Protein AF-A0A960H5E1-F1 (afdb_monomer_lite)

Secondary structure (DSSP, 8-state):
--EEEEEEEEE-SS-EEEEEEEEEETTS-EEE-

Structure (mmCIF, N/CA/C/O backbone):
data_AF-A0A960H5E1-F1
#
_entry.id   AF-A0A960H5E1-F1
#
loop_
_atom_site.group_PDB
_atom_site.id
_atom_site.type_symbol
_atom_site.label_atom_id
_atom_site.label_alt_id
_atom_site.label_comp_id
_atom_site.label_asym_id
_atom_site.label_entity_id
_atom_site.label_seq_id
_atom_site.pdbx_PDB_ins_code
_atom_site.Cartn_x
_atom_site.Cartn_y
_atom_site.Cartn_z
_atom_site.occupancy
_atom_site.B_iso_or_equiv
_atom_site.auth_seq_id
_atom_site.auth_comp_id
_atom_site.auth_asym_id
_atom_site.auth_atom_id
_atom_site.pdbx_PDB_model_num
ATOM 1 N N . MET A 1 1 ? -16.598 5.782 7.622 1.00 84.88 1 MET A N 1
ATOM 2 C CA . MET A 1 1 ? -15.462 4.856 7.518 1.00 84.88 1 MET A CA 1
ATOM 3 C C . MET A 1 1 ? -14.337 5.504 6.743 1.00 84.88 1 MET A C 1
ATOM 5 O O . MET A 1 1 ? -14.397 5.572 5.520 1.00 84.88 1 MET A O 1
ATOM 9 N N . ARG A 1 2 ? -13.371 6.069 7.470 1.00 96.31 2 ARG A N 1
ATOM 10 C CA . ARG A 1 2 ? -12.141 6.660 6.930 1.00 96.31 2 ARG A CA 1
ATOM 11 C C . ARG A 1 2 ? -11.029 5.616 6.894 1.00 96.31 2 ARG A C 1
ATOM 13 O O . ARG A 1 2 ? -10.965 4.757 7.771 1.00 96.31 2 ARG A O 1
ATOM 20 N N . PHE A 1 3 ? -10.161 5.738 5.898 1.00 98.12 3 PHE A N 1
ATOM 21 C CA . PHE A 1 3 ? -8.917 4.989 5.782 1.00 98.12 3 PHE A CA 1
ATOM 22 C C . PHE A 1 3 ? -7.782 5.989 5.599 1.00 98.12 3 PHE A C 1
ATOM 24 O O . PHE A 1 3 ? -7.914 6.945 4.834 1.00 98.12 3 PHE A O 1
ATOM 31 N N . PHE A 1 4 ? -6.694 5.765 6.316 1.00 98.62 4 PHE A N 1
ATOM 32 C CA . PHE A 1 4 ? -5.453 6.513 6.219 1.00 98.62 4 PHE A CA 1
ATOM 33 C C . PHE A 1 4 ? -4.417 5.566 5.640 1.00 98.62 4 PHE A C 1
ATOM 35 O O . PHE A 1 4 ? -4.350 4.411 6.057 1.00 98.62 4 PHE A O 1
ATOM 42 N N . TYR A 1 5 ? -3.664 6.020 4.649 1.00 98.56 5 TYR A N 1
ATOM 43 C CA . TYR A 1 5 ? -2.704 5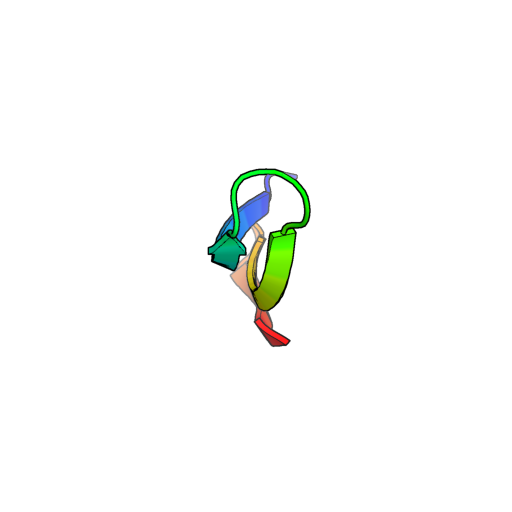.172 3.966 1.00 98.56 5 TYR A CA 1
ATOM 44 C C . TYR A 1 5 ? -1.443 5.944 3.616 1.00 98.56 5 TYR A C 1
ATOM 46 O O . TYR A 1 5 ? -1.473 7.168 3.486 1.00 98.56 5 TYR A O 1
ATOM 54 N N . ASP A 1 6 ? -0.366 5.189 3.470 1.00 98.69 6 ASP A N 1
ATOM 55 C CA . ASP A 1 6 ? 0.943 5.657 3.045 1.00 98.69 6 ASP A CA 1
ATOM 56 C C . ASP A 1 6 ? 1.556 4.626 2.092 1.00 98.69 6 ASP A C 1
ATOM 58 O O . ASP A 1 6 ? 1.223 3.436 2.155 1.00 98.69 6 ASP A O 1
ATOM 62 N N . THR A 1 7 ? 2.398 5.083 1.170 1.00 98.81 7 THR A N 1
ATOM 63 C CA . THR A 1 7 ? 3.001 4.227 0.143 1.00 98.81 7 THR A CA 1
ATOM 64 C C . THR A 1 7 ? 4.460 4.566 -0.047 1.00 98.81 7 THR A C 1
ATOM 66 O O . THR A 1 7 ? 4.799 5.732 -0.230 1.00 98.81 7 THR A O 1
ATOM 69 N N . GLU A 1 8 ? 5.275 3.531 -0.173 1.00 98.81 8 GLU A N 1
ATOM 70 C CA . GLU A 1 8 ? 6.665 3.658 -0.591 1.00 98.81 8 GLU A CA 1
ATOM 71 C C . GLU A 1 8 ? 6.802 3.181 -2.034 1.00 98.81 8 GLU A C 1
ATOM 73 O O . GLU A 1 8 ? 6.277 2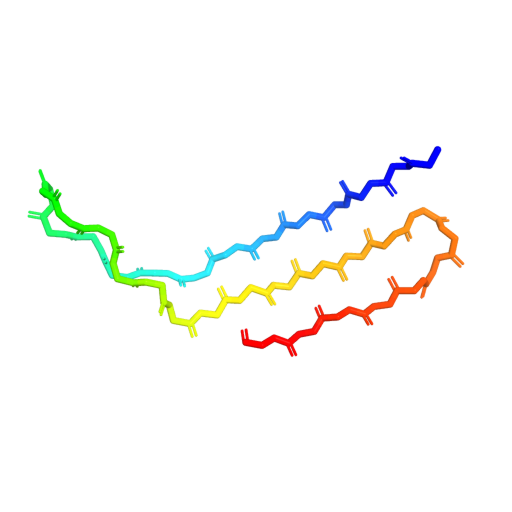.125 -2.409 1.00 98.81 8 GLU A O 1
ATOM 78 N N . PHE A 1 9 ? 7.502 3.951 -2.861 1.00 98.75 9 PHE A N 1
ATOM 79 C CA . PHE A 1 9 ? 7.653 3.661 -4.283 1.00 98.75 9 PHE A CA 1
ATOM 80 C C . PHE A 1 9 ? 8.947 4.233 -4.857 1.00 98.75 9 PHE A C 1
ATOM 82 O O . PHE A 1 9 ? 9.533 5.174 -4.323 1.00 98.75 9 PHE A O 1
ATOM 89 N N . ILE A 1 10 ? 9.372 3.672 -5.988 1.00 98.69 10 ILE A N 1
ATOM 90 C CA . ILE A 1 10 ? 10.433 4.247 -6.815 1.00 98.69 10 ILE A CA 1
ATOM 91 C C . ILE A 1 10 ? 9.767 5.020 -7.949 1.00 98.69 10 ILE A C 1
ATOM 93 O O . ILE A 1 10 ? 8.990 4.457 -8.716 1.00 98.69 10 ILE A O 1
ATOM 97 N N . ASP A 1 11 ? 10.094 6.304 -8.064 1.00 98.31 11 ASP A N 1
ATOM 98 C CA . ASP A 1 11 ? 9.629 7.166 -9.150 1.00 98.31 11 ASP A CA 1
ATOM 99 C C . ASP A 1 11 ? 10.797 7.528 -10.074 1.00 98.31 11 ASP A C 1
ATOM 101 O O . ASP A 1 11 ? 11.837 8.024 -9.634 1.00 98.31 11 ASP A O 1
ATOM 105 N N . ASN A 1 12 ? 10.623 7.280 -11.373 1.00 97.75 12 ASN A N 1
ATOM 106 C CA . ASN A 1 12 ? 11.585 7.665 -12.408 1.00 97.75 12 ASN A CA 1
ATOM 107 C C . ASN A 1 12 ? 11.120 8.856 -13.273 1.00 97.75 12 ASN A C 1
ATOM 109 O O . ASN A 1 12 ? 11.725 9.147 -14.308 1.00 97.75 12 ASN A O 1
ATOM 113 N N . GLY A 1 13 ? 10.039 9.532 -12.883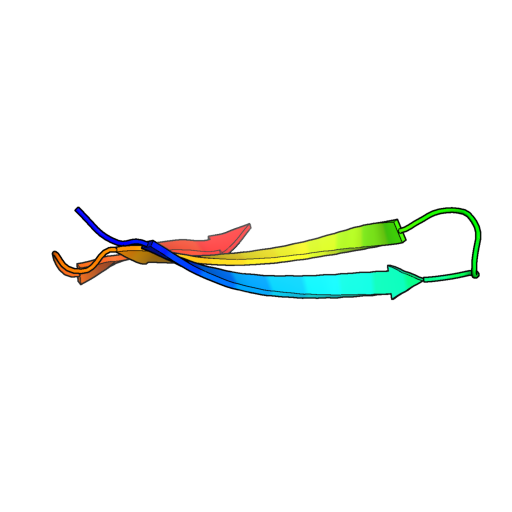 1.00 98.06 13 GLY A N 1
ATOM 114 C CA . GLY A 1 13 ? 9.408 10.635 -13.608 1.00 98.06 13 GLY A CA 1
ATOM 115 C C . GLY A 1 13 ? 8.480 10.193 -14.746 1.00 98.06 13 GLY A C 1
ATOM 116 O O . GLY A 1 13 ? 8.006 11.038 -15.508 1.00 98.06 13 GLY A O 1
ATOM 117 N N . ARG A 1 14 ? 8.239 8.883 -14.907 1.00 97.69 14 ARG A N 1
ATOM 118 C CA . ARG A 1 14 ? 7.321 8.301 -15.908 1.00 97.69 14 ARG A CA 1
ATOM 119 C C . ARG A 1 14 ? 6.487 7.146 -15.363 1.00 97.69 14 ARG A C 1
ATOM 121 O O . ARG A 1 14 ? 5.323 7.022 -15.732 1.00 97.69 14 ARG A O 1
ATOM 128 N N . ILE A 1 15 ? 7.095 6.291 -14.548 1.00 98.19 15 ILE A N 1
ATOM 129 C CA . ILE A 1 15 ? 6.482 5.128 -13.907 1.00 98.19 15 ILE A CA 1
ATOM 130 C C . ILE A 1 15 ? 6.739 5.237 -12.407 1.00 98.19 15 ILE A C 1
ATOM 132 O O . ILE A 1 15 ? 7.851 5.571 -11.994 1.00 98.19 15 ILE A O 1
ATOM 136 N N . ILE A 1 16 ? 5.703 4.933 -11.627 1.00 98.56 16 ILE A N 1
ATOM 137 C CA . ILE A 1 16 ? 5.778 4.755 -10.181 1.00 98.56 16 ILE A CA 1
ATOM 138 C C . ILE A 1 16 ? 5.713 3.250 -9.911 1.00 98.56 16 ILE A C 1
ATOM 140 O O . ILE A 1 16 ? 4.657 2.637 -10.082 1.00 98.56 16 ILE A O 1
ATOM 144 N N . ASP A 1 17 ? 6.840 2.667 -9.511 1.00 98.56 17 ASP A N 1
ATOM 145 C CA . ASP A 1 17 ? 6.940 1.259 -9.129 1.00 98.56 17 ASP A CA 1
ATOM 146 C C . ASP A 1 17 ? 6.676 1.133 -7.623 1.00 98.56 17 ASP A C 1
ATOM 148 O O . ASP A 1 17 ? 7.511 1.506 -6.793 1.00 98.56 17 ASP A O 1
ATOM 152 N N . LEU A 1 18 ? 5.484 0.642 -7.270 1.00 98.56 18 LEU A N 1
ATOM 153 C CA . LEU A 1 18 ? 5.058 0.472 -5.880 1.00 98.56 18 LEU A CA 1
ATOM 154 C C . LEU A 1 18 ? 5.921 -0.583 -5.179 1.00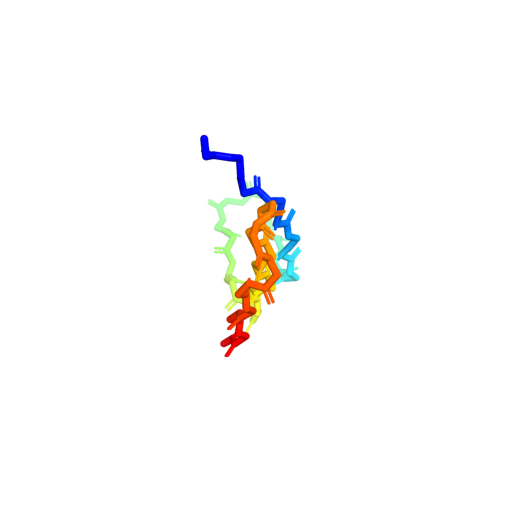 98.56 18 LEU A C 1
ATOM 156 O O . LEU A 1 18 ? 5.999 -1.723 -5.635 1.00 98.56 18 LEU A O 1
ATOM 160 N N . ILE A 1 19 ? 6.526 -0.203 -4.053 1.00 98.50 19 ILE A N 1
ATOM 161 C CA . ILE A 1 19 ? 7.249 -1.129 -3.178 1.00 98.50 19 ILE A CA 1
ATOM 162 C C . ILE A 1 19 ? 6.310 -1.663 -2.104 1.00 98.50 19 ILE A C 1
ATOM 164 O O . ILE A 1 19 ? 6.246 -2.872 -1.916 1.00 98.50 19 ILE A O 1
ATOM 168 N N . SER A 1 20 ? 5.617 -0.772 -1.389 1.00 98.69 20 SER A N 1
ATOM 169 C CA . SER A 1 20 ? 4.699 -1.175 -0.322 1.00 98.69 20 SER A CA 1
ATOM 170 C C . SER A 1 20 ? 3.576 -0.170 -0.089 1.00 98.69 20 SER A C 1
ATOM 172 O O . SER A 1 20 ? 3.688 1.006 -0.447 1.00 98.69 20 SER A O 1
ATOM 174 N N . ILE A 1 21 ? 2.497 -0.644 0.529 1.00 98.81 21 ILE A N 1
ATOM 175 C CA . ILE A 1 21 ? 1.359 0.153 0.978 1.00 98.81 21 ILE A CA 1
ATOM 176 C C . ILE A 1 21 ? 0.944 -0.250 2.395 1.00 98.81 21 ILE A C 1
ATOM 178 O O . ILE A 1 21 ? 0.693 -1.419 2.688 1.00 98.81 21 ILE A O 1
ATOM 182 N N . GLY A 1 22 ? 0.818 0.747 3.268 1.00 98.75 22 GLY A N 1
ATOM 183 C CA . GLY A 1 22 ? 0.204 0.608 4.585 1.00 98.75 22 GLY A CA 1
ATOM 184 C C . GLY A 1 22 ? -1.170 1.263 4.602 1.00 98.75 22 GLY A C 1
ATOM 185 O O . GLY A 1 22 ? -1.327 2.378 4.109 1.00 98.75 22 GLY A O 1
ATOM 186 N N . VAL A 1 23 ? -2.171 0.593 5.175 1.00 98.81 23 VAL A N 1
ATOM 187 C CA . VAL A 1 23 ? -3.530 1.132 5.331 1.00 98.81 23 VAL A CA 1
ATOM 188 C C . VAL A 1 23 ? -4.034 0.891 6.749 1.00 98.81 23 VAL A C 1
ATOM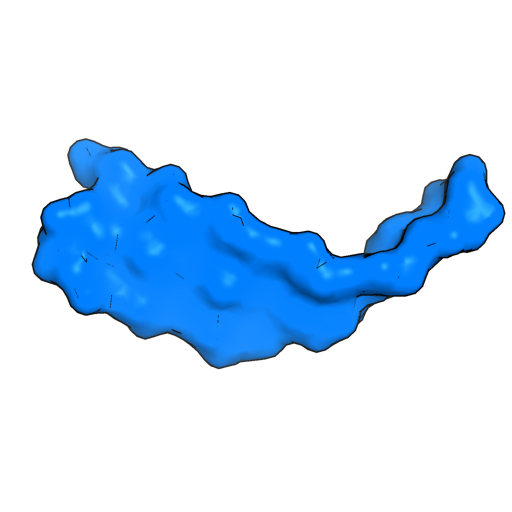 190 O O . VAL A 1 23 ? -3.996 -0.235 7.241 1.00 98.81 23 VAL A O 1
ATOM 193 N N . VAL A 1 24 ? -4.583 1.935 7.369 1.00 98.69 24 VAL A N 1
ATOM 194 C CA . VAL A 1 24 ? -5.242 1.887 8.679 1.00 98.69 24 VAL A CA 1
ATOM 195 C C . VAL A 1 24 ? -6.651 2.465 8.565 1.00 98.69 24 VAL A C 1
ATOM 197 O O . VAL A 1 24 ? -6.851 3.590 8.102 1.00 98.69 24 VAL A O 1
ATOM 200 N N . ALA A 1 25 ? -7.653 1.697 8.977 1.00 98.62 25 ALA A N 1
ATOM 201 C CA . ALA A 1 25 ? -9.039 2.145 9.054 1.00 98.62 25 ALA A CA 1
ATOM 202 C C . ALA A 1 25 ? -9.320 2.876 10.379 1.00 98.62 25 ALA A C 1
ATOM 204 O O . ALA A 1 25 ? -8.707 2.581 11.400 1.00 98.62 25 ALA A O 1
ATOM 205 N N . GLU A 1 26 ? -10.304 3.783 10.403 1.00 98.44 26 GLU A N 1
ATOM 206 C CA . GLU A 1 26 ? -10.704 4.481 11.644 1.00 98.44 26 GLU A CA 1
ATOM 207 C C . GLU A 1 26 ? -11.239 3.545 12.745 1.00 98.44 26 GLU A C 1
ATOM 209 O O . GLU A 1 26 ? -11.298 3.939 13.905 1.00 98.44 26 GLU A O 1
ATOM 214 N N . ASP A 1 27 ? -11.618 2.314 12.384 1.00 97.94 27 ASP A N 1
ATOM 215 C CA . ASP A 1 27 ? -12.054 1.252 13.299 1.00 97.94 27 ASP A CA 1
ATOM 216 C C . ASP A 1 27 ? -10.901 0.355 13.799 1.00 97.94 27 ASP A C 1
ATOM 218 O O . ASP A 1 27 ? -11.146 -0.599 14.536 1.00 97.94 27 ASP A O 1
ATOM 222 N N . GLY A 1 28 ? -9.655 0.659 13.419 1.00 97.50 28 GLY A N 1
ATOM 223 C CA . GLY A 1 28 ? -8.448 -0.031 13.878 1.00 97.50 28 GLY A CA 1
ATOM 224 C C . GLY A 1 28 ? -8.022 -1.245 13.048 1.00 97.50 28 GLY A C 1
ATOM 225 O O . GLY A 1 28 ? -7.059 -1.907 13.419 1.00 97.50 28 GLY A O 1
ATOM 226 N N . ARG A 1 29 ? -8.693 -1.569 11.932 1.00 98.44 29 ARG A N 1
ATOM 227 C CA . ARG A 1 29 ? -8.188 -2.597 11.000 1.00 98.44 29 ARG A CA 1
ATOM 228 C C . ARG A 1 29 ? -6.936 -2.105 10.273 1.00 98.44 29 ARG A C 1
ATOM 230 O O . ARG A 1 29 ? -6.915 -0.974 9.787 1.00 98.44 29 ARG A O 1
ATOM 237 N N . GLU A 1 30 ? -5.952 -2.988 10.126 1.00 98.62 30 GLU A N 1
ATOM 238 C CA . GLU A 1 30 ? -4.667 -2.701 9.480 1.00 98.62 30 GLU A CA 1
ATOM 239 C C . GLU A 1 30 ? -4.408 -3.653 8.303 1.00 98.62 30 GLU A C 1
ATOM 241 O O . GLU A 1 30 ? -4.789 -4.827 8.336 1.00 98.62 30 GLU A O 1
ATOM 246 N N . PHE A 1 31 ? -3.761 -3.143 7.256 1.00 98.50 31 PHE A N 1
ATOM 247 C CA . PHE A 1 31 ? -3.278 -3.915 6.113 1.00 98.50 31 PHE A CA 1
ATOM 248 C C . PHE A 1 31 ? -1.899 -3.410 5.681 1.00 98.50 31 PHE A C 1
ATOM 250 O O . PHE A 1 31 ? -1.677 -2.201 5.617 1.00 98.50 31 PHE A O 1
ATOM 257 N N . TYR A 1 32 ? -1.001 -4.343 5.359 1.00 98.12 32 TYR A N 1
ATOM 258 C CA . TYR A 1 32 ? 0.337 -4.060 4.847 1.00 98.12 32 TYR A CA 1
ATOM 259 C C . TYR A 1 32 ? 0.695 -5.056 3.742 1.00 98.12 32 TYR A C 1
ATOM 261 O O . TYR A 1 32 ? 0.493 -6.263 3.921 1.00 98.12 32 TYR A O 1
ATOM 269 N N . ALA A 1 33 ? 1.201 -4.552 2.617 1.00 96.81 33 ALA A N 1
ATOM 270 C CA . ALA A 1 33 ? 1.653 -5.334 1.467 1.00 96.81 33 ALA A CA 1
ATOM 271 C C . ALA A 1 33 ? 2.796 -4.635 0.736 1.00 96.81 33 ALA A C 1
ATOM 273 O O . ALA A 1 33 ? 2.865 -3.389 0.829 1.00 96.81 33 ALA A O 1
#

Sequence (33 aa):
MRFFYDTEFIDNGRIIDLISIGVVAEDGREFYA

pLDDT: mean 97.91, std 2.37, range [84.88, 98.81]

Radius of gyration: 11.92 Å; chains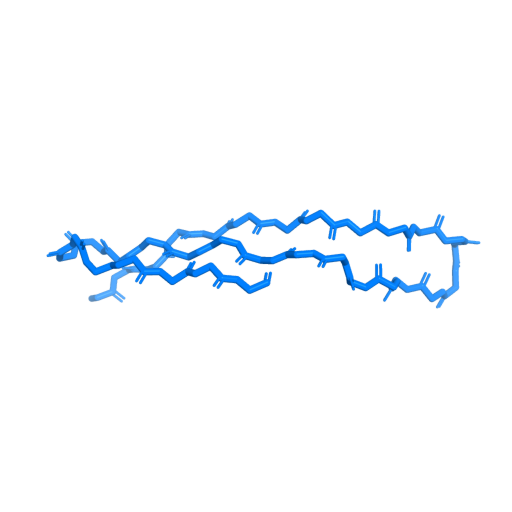: 1; bounding box: 27×16×30 Å

Foldseek 3Di:
DDKDKDWDFDDPPPDTHTPKMWIADPVGDIDID